Protein AF-A0A093R143-F1 (afdb_monomer_lite)

Organism: Phalacrocorax carbo (NCBI:txid9209)

InterPro domains:
  IPR009071 High mobility group box domain [PF00505] (9-72)
  IPR009071 High mobility group box domain [PS50118] (9-73)
  IPR009071 High mobility group box domain [SM00398] (8-74)
  IPR036910 High mobility group box domain superfamily [G3DSA:1.10.30.10] (7-73)
  IPR036910 High mobility group box domain superfamily [SSF47095] (4-85)
  IPR050342 High Mobility Group Box (HMGB) [PTHR48112] (7-108)

Radius of gyration: 23.17 Å; chains: 1; bounding box: 28×77×45 Å

Secondary structure (DSSP, 8-state):
-HHHHTTPPPPPPPHHHHHHHHHTTT--SS-HHHHHHHHHHHHHHS-HHHHHHHHHHHHHHHHHHHHHHHHHHHHHHHTT-GGGSPPTT-------S---TTSHHHHHHHHHHHHHHHHTTS--

pLDDT: mean 76.75, std 20.5, range [29.72, 96.44]

Structure (mmCIF, N/CA/C/O backbone):
data_AF-A0A093R143-F1
#
_entry.id   AF-A0A093R143-F1
#
loop_
_atom_site.group_PDB
_atom_site.id
_atom_site.type_symbol
_atom_site.label_atom_id
_atom_site.label_alt_id
_atom_site.label_comp_id
_atom_site.label_asym_id
_atom_site.label_entity_id
_atom_site.label_seq_id
_atom_site.pdbx_PDB_ins_code
_atom_site.Cartn_x
_atom_site.Cartn_y
_atom_site.Cartn_z
_atom_site.occupancy
_atom_site.B_iso_or_equiv
_atom_site.auth_seq_id
_atom_site.auth_comp_id
_atom_site.auth_asym_id
_atom_site.auth_atom_id
_atom_site.pdbx_PDB_model_num
ATOM 1 N N . LYS A 1 1 ? 1.210 -16.671 -13.394 1.00 64.75 1 LYS A N 1
ATOM 2 C CA . LYS A 1 1 ? 2.507 -16.870 -12.693 1.00 64.75 1 LYS A CA 1
ATOM 3 C C . LYS A 1 1 ? 3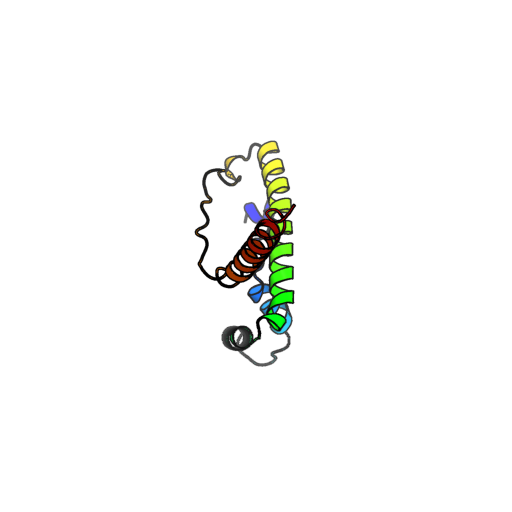.655 -16.139 -13.395 1.00 64.75 1 LYS A C 1
ATOM 5 O O . LYS A 1 1 ? 4.513 -15.624 -12.699 1.00 64.75 1 LYS A O 1
ATOM 10 N N . GLU A 1 2 ? 3.628 -16.000 -14.724 1.00 76.81 2 GLU A N 1
ATOM 11 C CA . GLU A 1 2 ? 4.642 -15.285 -15.523 1.00 76.81 2 GLU A CA 1
ATOM 12 C C . GLU A 1 2 ? 4.970 -13.863 -15.027 1.00 76.81 2 GLU A C 1
ATOM 14 O O . GLU A 1 2 ? 6.129 -13.561 -14.796 1.00 76.81 2 GLU A O 1
ATOM 19 N N . LEU A 1 3 ? 3.974 -13.021 -14.724 1.00 77.81 3 LEU A N 1
ATOM 20 C CA . LEU A 1 3 ? 4.225 -11.671 -14.183 1.00 77.81 3 LEU A CA 1
ATOM 21 C C . LEU A 1 3 ? 5.005 -11.671 -12.857 1.00 77.81 3 LEU A C 1
ATOM 23 O O . LEU A 1 3 ? 5.780 -10.759 -12.592 1.00 77.81 3 LEU A O 1
ATOM 27 N N . THR A 1 4 ? 4.790 -12.683 -12.016 1.00 81.56 4 THR A N 1
ATOM 28 C CA . THR A 1 4 ? 5.516 -12.840 -10.750 1.00 81.56 4 THR A CA 1
ATOM 29 C C . THR A 1 4 ? 6.950 -13.303 -11.000 1.00 81.56 4 THR A C 1
ATOM 31 O O . THR A 1 4 ? 7.855 -12.847 -10.313 1.00 81.56 4 THR A O 1
ATOM 34 N N . VAL A 1 5 ? 7.163 -14.154 -12.010 1.00 82.81 5 VAL A N 1
ATOM 35 C CA . VAL A 1 5 ? 8.494 -14.608 -12.454 1.00 82.81 5 VAL A CA 1
ATOM 36 C C . VAL A 1 5 ? 9.289 -13.459 -13.085 1.00 82.81 5 VAL A C 1
ATOM 38 O O . VAL A 1 5 ? 10.474 -13.316 -12.818 1.00 82.81 5 VAL A O 1
ATOM 41 N N . LEU A 1 6 ? 8.625 -12.576 -13.836 1.00 82.19 6 LEU A N 1
ATOM 42 C CA . LEU A 1 6 ? 9.213 -11.362 -14.418 1.00 82.19 6 LEU A CA 1
ATOM 43 C C . LEU A 1 6 ? 9.463 -10.249 -13.385 1.00 82.19 6 LEU A C 1
ATOM 45 O O . LEU A 1 6 ? 9.845 -9.141 -13.760 1.00 82.19 6 LEU A O 1
ATOM 49 N N . GLY A 1 7 ? 9.223 -10.513 -12.097 1.00 88.25 7 GLY A N 1
ATOM 50 C CA . GLY A 1 7 ? 9.479 -9.565 -11.017 1.00 88.25 7 GLY A CA 1
ATOM 51 C C . GLY A 1 7 ? 8.565 -8.343 -11.041 1.00 88.25 7 GLY A C 1
ATOM 52 O O . GLY A 1 7 ? 8.985 -7.271 -10.614 1.00 88.25 7 GLY A O 1
ATOM 53 N N . LYS A 1 8 ? 7.329 -8.472 -11.550 1.00 89.94 8 LYS A N 1
ATOM 54 C CA . LYS A 1 8 ? 6.382 -7.352 -11.581 1.00 89.94 8 LYS A CA 1
ATOM 55 C C . LYS A 1 8 ? 6.153 -6.811 -10.163 1.00 89.94 8 LYS A C 1
ATOM 57 O O . LYS A 1 8 ? 5.717 -7.581 -9.298 1.00 89.94 8 LYS A O 1
ATOM 62 N N . PRO A 1 9 ? 6.366 -5.503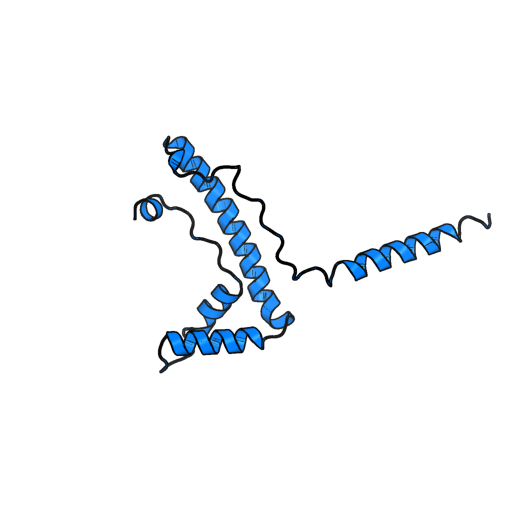 -9.933 1.00 92.31 9 PRO A N 1
ATOM 63 C CA . PRO A 1 9 ? 6.176 -4.880 -8.630 1.00 92.31 9 PRO A CA 1
ATOM 64 C C . PRO A 1 9 ? 4.788 -5.143 -8.048 1.00 92.31 9 PRO A C 1
ATOM 66 O O . PRO A 1 9 ? 3.760 -5.026 -8.732 1.00 92.31 9 PRO A O 1
ATOM 69 N N . LYS A 1 10 ? 4.750 -5.492 -6.759 1.00 90.88 10 LYS A N 1
ATOM 70 C CA . LYS A 1 10 ? 3.492 -5.694 -6.030 1.00 90.88 10 LYS A CA 1
ATOM 71 C C . LYS A 1 10 ? 2.771 -4.361 -5.861 1.00 90.88 10 LYS A C 1
ATOM 73 O O . LYS A 1 10 ? 3.404 -3.329 -5.657 1.00 90.88 10 LYS A O 1
ATOM 78 N N . ARG A 1 11 ? 1.436 -4.402 -5.917 1.00 90.81 11 ARG A N 1
ATOM 79 C CA . ARG A 1 11 ? 0.581 -3.220 -5.729 1.00 90.81 11 ARG A CA 1
ATOM 80 C C . ARG A 1 11 ? 0.909 -2.505 -4.411 1.00 90.81 11 ARG A C 1
ATOM 82 O O . ARG A 1 11 ? 1.270 -3.188 -3.452 1.00 90.81 11 ARG A O 1
ATOM 89 N N . PRO A 1 12 ? 0.748 -1.172 -4.364 1.00 92.81 12 PRO A N 1
ATOM 90 C CA . PRO A 1 12 ? 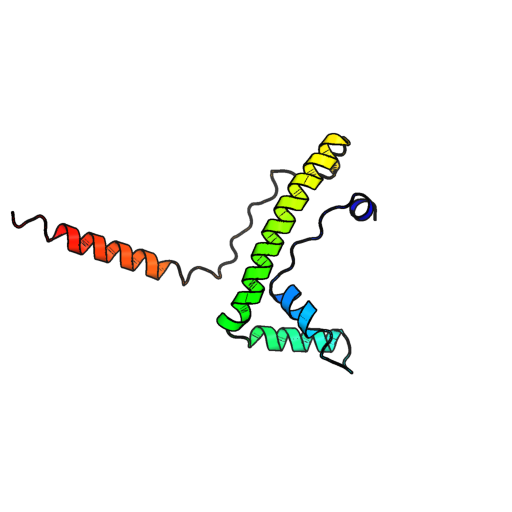1.038 -0.425 -3.159 1.00 92.81 12 PRO A CA 1
ATOM 91 C C . PRO A 1 12 ? 0.066 -0.817 -2.044 1.00 92.81 12 PRO A C 1
ATOM 93 O O . PRO A 1 12 ? -1.118 -1.066 -2.303 1.00 92.81 12 PRO A O 1
ATOM 96 N N . ARG A 1 13 ? 0.574 -0.893 -0.817 1.00 93.75 13 ARG A N 1
ATOM 97 C CA . ARG A 1 13 ? -0.205 -1.188 0.386 1.00 93.75 13 ARG A CA 1
ATOM 98 C C . ARG A 1 13 ? -0.950 0.066 0.833 1.00 93.75 13 ARG A C 1
ATOM 100 O O . ARG A 1 13 ? -0.386 1.153 0.867 1.00 93.75 13 ARG A O 1
ATOM 107 N N . SER A 1 14 ? -2.225 -0.088 1.182 1.00 95.00 14 SER A N 1
ATOM 108 C CA . SER A 1 14 ? -2.987 0.985 1.828 1.00 95.00 14 SER A CA 1
ATOM 109 C C . SER A 1 14 ? -2.645 1.074 3.316 1.00 95.00 14 SER A C 1
ATOM 111 O O . SER A 1 14 ? -2.186 0.090 3.901 1.00 95.00 14 SER A O 1
ATOM 113 N N . GLY A 1 15 ? -2.947 2.210 3.952 1.00 94.06 15 GLY A N 1
ATOM 114 C CA . GLY A 1 15 ? -2.728 2.375 5.394 1.00 94.06 15 GLY A CA 1
ATOM 115 C C . GLY A 1 15 ? -3.453 1.306 6.214 1.00 94.06 15 GLY A C 1
ATOM 116 O O . GLY A 1 15 ? -2.875 0.726 7.126 1.00 94.06 15 GLY A O 1
ATOM 117 N N . PHE A 1 16 ? -4.667 0.925 5.802 1.00 94.31 16 PHE A N 1
ATOM 118 C CA . PHE A 1 16 ? -5.382 -0.191 6.419 1.00 94.31 16 PHE A CA 1
ATOM 119 C C . PHE A 1 16 ? -4.669 -1.537 6.221 1.00 94.31 16 PHE A C 1
ATOM 121 O O . PHE A 1 16 ? -4.623 -2.341 7.146 1.00 94.31 16 PHE A O 1
ATOM 128 N N . ASN A 1 17 ? -4.086 -1.813 5.046 1.00 94.88 17 ASN A N 1
ATOM 129 C CA . ASN A 1 17 ? -3.327 -3.055 4.850 1.00 94.88 17 ASN A CA 1
ATOM 130 C C . ASN A 1 17 ? -2.070 -3.112 5.721 1.00 94.88 17 ASN A C 1
ATOM 132 O O . ASN A 1 17 ? -1.721 -4.193 6.189 1.00 94.88 17 ASN A O 1
ATOM 136 N N . ILE A 1 18 ? -1.417 -1.970 5.936 1.00 94.94 18 ILE A N 1
ATOM 137 C CA . ILE A 1 18 ? -0.261 -1.855 6.828 1.00 94.94 18 ILE A CA 1
ATOM 138 C C . ILE A 1 18 ? -0.706 -2.120 8.272 1.00 94.94 18 ILE A C 1
ATOM 140 O O . ILE A 1 18 ? -0.186 -3.041 8.900 1.00 94.94 18 ILE A O 1
ATOM 144 N N . PHE A 1 19 ? -1.761 -1.439 8.732 1.00 94.50 19 PHE A N 1
ATOM 145 C CA . PHE A 1 19 ? -2.369 -1.667 10.046 1.00 94.50 19 PHE A CA 1
ATOM 146 C C . PHE A 1 19 ? -2.742 -3.139 10.272 1.00 94.50 19 PHE A C 1
ATOM 148 O O . PHE A 1 19 ? -2.360 -3.734 11.280 1.00 94.50 19 PHE A O 1
ATOM 155 N N . VAL A 1 20 ? -3.435 -3.763 9.313 1.00 93.44 20 VAL A N 1
ATOM 156 C CA . VAL A 1 20 ? -3.785 -5.187 9.397 1.00 93.44 20 VAL A CA 1
ATOM 157 C C . VAL A 1 20 ? -2.525 -6.042 9.477 1.00 93.44 20 VAL A C 1
ATOM 159 O O . VAL A 1 20 ? -2.481 -6.941 10.303 1.00 93.44 20 VAL A O 1
ATOM 162 N N . SER A 1 21 ? -1.491 -5.779 8.672 1.00 91.88 21 SER A N 1
ATOM 163 C CA . SER A 1 21 ? -0.276 -6.605 8.689 1.00 91.88 21 SER A CA 1
ATOM 164 C C . SER A 1 21 ? 0.448 -6.612 10.038 1.00 91.88 21 SER A C 1
ATOM 166 O O . SER A 1 21 ? 0.994 -7.646 10.411 1.00 91.88 21 SER A O 1
ATOM 168 N N . GLU A 1 22 ? 0.392 -5.507 10.780 1.00 91.00 22 GLU A N 1
ATOM 169 C CA . GLU A 1 22 ? 0.984 -5.392 12.117 1.00 91.00 22 GLU A CA 1
ATOM 170 C C . GLU A 1 22 ? 0.108 -6.057 13.189 1.00 91.00 22 GLU A C 1
ATOM 172 O O . GLU A 1 22 ? 0.594 -6.835 14.004 1.00 91.00 22 GLU A O 1
ATOM 177 N N . ASN A 1 23 ? -1.207 -5.832 13.141 1.00 88.38 23 ASN A N 1
ATOM 178 C CA . ASN A 1 23 ? -2.130 -6.228 14.211 1.00 88.38 23 ASN A CA 1
ATOM 179 C C . ASN A 1 23 ? -2.736 -7.638 14.009 1.00 88.38 23 ASN A C 1
ATOM 181 O O . ASN A 1 23 ? -3.406 -8.185 14.888 1.00 88.38 23 ASN A O 1
ATOM 185 N N . PHE A 1 24 ? -2.533 -8.271 12.847 1.00 86.19 24 PHE A N 1
ATOM 186 C CA . PHE A 1 24 ? -3.126 -9.581 12.540 1.00 86.19 24 PHE A CA 1
ATOM 187 C C . PHE A 1 24 ? -2.519 -10.732 13.357 1.00 86.19 24 PHE A C 1
ATOM 189 O O . PHE A 1 24 ? -3.212 -11.721 13.621 1.00 86.19 24 PHE A O 1
ATOM 196 N N . GLN A 1 25 ? -1.251 -10.622 13.773 1.00 80.81 25 GLN A N 1
ATOM 197 C CA . GLN A 1 25 ? -0.571 -11.671 14.548 1.00 80.81 25 GLN A CA 1
ATOM 198 C C . GLN A 1 25 ? -0.941 -11.673 16.038 1.00 80.81 25 GLN A C 1
ATOM 200 O O . GLN A 1 25 ? -0.891 -12.727 16.673 1.00 80.81 25 GLN A O 1
ATOM 205 N N . GLU A 1 26 ? -1.359 -10.533 16.586 1.00 70.31 26 GLU A N 1
ATOM 206 C CA . GLU A 1 26 ? -1.632 -10.375 18.022 1.00 70.31 26 GLU A CA 1
ATOM 207 C C . GLU A 1 26 ? -2.937 -11.054 18.467 1.00 70.31 26 GLU A C 1
ATOM 209 O O . GLU A 1 26 ? -3.090 -11.447 19.622 1.00 70.31 26 GLU A O 1
ATOM 214 N N . SER A 1 27 ? -3.867 -11.296 17.541 1.00 63.03 27 SER A N 1
ATOM 215 C CA . SER A 1 27 ? -5.109 -12.014 17.831 1.00 63.03 27 SER A CA 1
ATOM 216 C C . SER A 1 27 ? -4.888 -13.534 17.776 1.00 63.03 27 SER A C 1
ATOM 218 O O . SER A 1 27 ? -4.960 -14.164 16.722 1.00 63.03 27 SER A O 1
ATOM 220 N N . LYS A 1 28 ? -4.612 -14.196 18.901 1.00 68.94 28 LYS A N 1
ATOM 221 C CA . LYS A 1 28 ? -4.598 -15.675 18.959 1.00 68.94 28 LYS A CA 1
ATOM 222 C C . LYS A 1 28 ? -6.024 -16.210 19.170 1.00 68.94 28 LYS A C 1
ATOM 224 O O . LYS A 1 28 ? -6.788 -15.639 19.934 1.00 68.94 28 LYS A O 1
ATOM 229 N N . GLY A 1 29 ? -6.394 -17.296 18.480 1.00 71.69 29 GLY A N 1
ATOM 230 C CA . GLY A 1 29 ? -7.626 -18.061 18.763 1.00 71.69 29 GLY A CA 1
ATOM 231 C C . GLY A 1 29 ? -8.880 -17.753 17.927 1.00 71.69 29 GLY A C 1
ATOM 232 O O . GLY A 1 29 ? -9.882 -18.438 18.092 1.00 71.69 29 GLY A O 1
ATOM 233 N N . LEU A 1 30 ? -8.844 -16.786 17.005 1.00 76.25 30 LEU A N 1
ATOM 234 C CA . LEU A 1 30 ? -9.986 -16.455 16.134 1.00 76.25 30 LEU A CA 1
ATOM 235 C C . LEU A 1 30 ? -9.802 -16.944 14.690 1.00 76.25 30 LEU A C 1
ATOM 237 O O . LEU A 1 30 ? -8.683 -17.015 14.178 1.00 76.25 30 LEU A O 1
ATOM 241 N N . SER A 1 31 ? -10.917 -17.217 14.003 1.00 88.12 31 SER A N 1
ATOM 242 C CA . SER A 1 31 ? -10.917 -17.447 12.551 1.00 88.12 31 SER A CA 1
ATOM 243 C C . SER A 1 31 ? -10.346 -16.220 11.816 1.00 88.12 31 SER A C 1
ATOM 245 O O . SER A 1 31 ? -10.676 -15.092 12.196 1.00 88.12 31 SER A O 1
ATOM 247 N N . PRO A 1 32 ? -9.542 -16.392 10.745 1.00 87.06 32 PRO A N 1
ATOM 248 C CA . PRO A 1 32 ? -8.992 -15.284 9.955 1.00 87.06 32 PRO A CA 1
ATOM 249 C C . PRO A 1 32 ? -10.028 -14.235 9.526 1.00 87.06 32 PRO A C 1
ATOM 251 O O . PRO A 1 32 ? -9.739 -13.039 9.536 1.00 87.06 32 PRO A O 1
ATOM 254 N N . VAL A 1 33 ? -11.250 -14.669 9.203 1.00 89.62 33 VAL A N 1
ATOM 255 C CA . VAL A 1 33 ? -12.351 -13.777 8.804 1.00 89.62 33 VAL A CA 1
ATOM 256 C C . VAL A 1 33 ? -12.833 -12.930 9.985 1.00 89.62 33 VAL A C 1
ATOM 258 O O . VAL A 1 33 ? -13.008 -11.719 9.851 1.00 89.62 33 VAL A O 1
ATOM 261 N N . ALA A 1 34 ? -12.997 -13.546 11.159 1.00 89.75 34 ALA A N 1
ATOM 262 C CA . ALA A 1 34 ? -13.416 -12.849 12.373 1.00 89.75 34 ALA A CA 1
ATOM 263 C C . ALA A 1 34 ? -12.371 -11.812 12.816 1.00 89.75 34 ALA A C 1
ATOM 265 O O . ALA A 1 34 ? -12.732 -10.696 13.188 1.00 89.75 34 ALA A O 1
ATOM 266 N N . LYS A 1 35 ? -11.079 -12.143 12.688 1.00 89.25 35 LYS A N 1
ATOM 267 C CA . LYS A 1 35 ? -9.972 -11.213 12.954 1.00 89.25 35 LYS A CA 1
ATOM 268 C C . LYS A 1 35 ? -10.013 -9.996 12.048 1.00 89.25 35 LYS A C 1
ATOM 270 O O . LYS A 1 35 ? -9.922 -8.872 12.526 1.00 89.25 35 LYS A O 1
ATOM 275 N N . LEU A 1 36 ? -10.172 -10.209 10.740 1.00 90.94 36 LEU A N 1
ATOM 276 C CA . LEU A 1 36 ? -10.211 -9.105 9.786 1.00 90.94 36 LEU A CA 1
ATOM 277 C C . LEU A 1 36 ? -11.393 -8.172 10.067 1.00 90.94 36 LEU A C 1
ATOM 279 O O . LEU A 1 36 ? -11.234 -6.955 10.003 1.00 90.94 36 LEU A O 1
ATOM 283 N N . LYS A 1 37 ? -12.550 -8.737 10.437 1.00 91.56 37 LYS A N 1
ATOM 284 C CA . LYS A 1 37 ? -13.711 -7.947 10.851 1.00 91.56 37 LYS A CA 1
ATOM 285 C C . LYS A 1 37 ? -13.407 -7.099 12.090 1.00 91.56 37 LYS A C 1
ATOM 287 O O . LYS A 1 37 ? -13.679 -5.905 12.076 1.00 91.56 37 LYS A O 1
ATOM 292 N N . GLN A 1 38 ? -12.795 -7.680 13.123 1.00 91.62 38 GLN A N 1
ATOM 293 C CA . GLN A 1 38 ? -12.395 -6.928 14.317 1.00 91.62 38 GLN A CA 1
ATOM 294 C C . GLN A 1 38 ? -11.391 -5.817 13.998 1.00 91.62 38 GLN A C 1
ATOM 296 O O . GLN A 1 38 ? -11.562 -4.696 14.460 1.00 91.62 38 GLN A O 1
ATOM 301 N N . LEU A 1 39 ? -10.379 -6.096 13.175 1.00 92.81 39 LEU A N 1
ATOM 302 C CA . LEU A 1 39 ? -9.394 -5.095 12.762 1.00 92.81 39 LEU A CA 1
ATOM 303 C C . LEU A 1 39 ? -10.029 -3.961 11.957 1.00 92.81 39 LEU A C 1
ATOM 305 O O . LEU A 1 39 ? -9.653 -2.807 12.136 1.00 92.81 39 LEU A O 1
ATOM 309 N N . PHE A 1 40 ? -11.003 -4.265 11.098 1.00 93.88 40 PHE A N 1
ATOM 310 C CA . PHE A 1 40 ? -11.765 -3.241 10.390 1.00 93.88 40 PHE A CA 1
ATOM 311 C C . PHE A 1 40 ? -12.558 -2.360 11.360 1.00 93.88 40 PHE A C 1
ATOM 313 O O . PHE A 1 40 ? -12.472 -1.135 11.281 1.00 93.88 40 PHE A O 1
ATOM 320 N N . ASP A 1 41 ? -13.268 -2.972 12.310 1.00 94.31 41 ASP A N 1
ATOM 321 C CA . ASP A 1 41 ? -14.040 -2.251 13.324 1.00 94.31 41 ASP A CA 1
ATOM 322 C C . ASP A 1 41 ? -13.118 -1.376 14.205 1.00 94.31 41 ASP A C 1
ATOM 324 O O . ASP A 1 41 ? -13.458 -0.231 14.512 1.00 94.31 41 ASP A O 1
ATOM 328 N N . THR A 1 42 ? -11.925 -1.865 14.567 1.00 93.56 42 THR A N 1
ATOM 329 C CA . THR A 1 42 ? -10.897 -1.090 15.287 1.00 93.56 42 THR A CA 1
ATOM 330 C C . THR A 1 42 ? -10.376 0.064 14.440 1.00 93.56 42 THR A C 1
ATOM 332 O O . THR A 1 42 ? -10.353 1.199 14.910 1.00 93.56 42 THR A O 1
ATOM 335 N N . TRP A 1 43 ? -10.016 -0.191 13.179 1.00 94.62 43 TRP A N 1
ATOM 336 C CA . TRP A 1 43 ? -9.528 0.835 12.261 1.00 94.62 43 TRP A CA 1
ATOM 337 C C . TRP A 1 43 ? -10.531 1.975 12.099 1.00 94.62 43 TRP A C 1
ATOM 339 O O . TRP A 1 43 ? -10.141 3.138 12.131 1.00 94.62 43 TRP A O 1
ATOM 349 N N . GLN A 1 44 ? -11.826 1.680 11.975 1.00 94.19 44 GLN A N 1
ATOM 350 C CA . GLN A 1 44 ? -12.839 2.730 11.853 1.00 94.19 44 GLN A CA 1
ATOM 351 C C . GLN A 1 44 ? -12.910 3.628 13.092 1.00 94.19 44 GLN A C 1
ATOM 353 O O . GLN A 1 44 ? -13.082 4.837 12.947 1.00 94.19 44 GLN A O 1
ATOM 358 N N . LYS A 1 45 ? -12.689 3.065 14.284 1.00 95.50 45 LYS A N 1
ATOM 359 C CA . LYS A 1 45 ? -12.700 3.792 15.562 1.00 95.50 45 LYS A CA 1
ATOM 360 C C . LYS A 1 45 ? -11.427 4.594 15.843 1.00 95.50 45 LYS A C 1
ATOM 362 O O . LYS A 1 45 ? -11.464 5.470 16.701 1.00 95.50 45 LYS A O 1
ATOM 367 N N . LEU A 1 46 ? -10.313 4.308 15.161 1.00 93.88 46 LEU A N 1
ATOM 368 C CA . LEU A 1 46 ? -9.073 5.069 15.336 1.00 93.88 46 LEU A CA 1
ATOM 369 C C . LEU A 1 46 ? -9.262 6.534 14.924 1.00 93.88 46 LEU A C 1
ATOM 371 O O . LEU A 1 46 ? -9.895 6.835 13.904 1.00 93.88 46 LEU A O 1
ATOM 375 N N . SER A 1 47 ? -8.651 7.438 15.691 1.00 95.38 47 SER A N 1
ATOM 376 C CA . SER A 1 47 ? -8.635 8.865 15.369 1.00 95.38 47 SER A CA 1
ATOM 377 C C . SER A 1 47 ? -7.779 9.153 14.132 1.00 95.38 47 SER A C 1
ATOM 379 O O . SER A 1 47 ? -6.927 8.352 13.735 1.00 95.38 47 SER A O 1
ATOM 381 N N . SER A 1 48 ? -7.975 10.322 13.518 1.00 93.38 48 SER A N 1
ATOM 382 C CA . SER A 1 48 ? -7.159 10.769 12.382 1.00 93.38 48 SER A CA 1
ATOM 383 C C . SER A 1 48 ? -5.667 10.743 12.721 1.00 93.38 48 SER A C 1
ATOM 385 O O . SER A 1 48 ? -4.890 10.209 11.937 1.00 93.38 48 SER A O 1
ATOM 387 N N . SER A 1 49 ? -5.280 11.215 13.911 1.00 95.06 49 SER A N 1
ATOM 388 C CA . SER A 1 49 ? -3.896 11.211 14.403 1.00 95.06 49 SER A CA 1
ATOM 389 C C . SER A 1 49 ? -3.309 9.806 14.541 1.00 95.06 49 SER A C 1
ATOM 391 O O . SER A 1 49 ? -2.151 9.601 14.199 1.00 95.06 49 SER A O 1
ATOM 393 N N . GLN A 1 50 ? -4.098 8.825 14.989 1.00 93.88 50 GLN A N 1
ATOM 394 C CA . GLN A 1 50 ? -3.651 7.427 15.065 1.00 93.88 50 GLN A CA 1
ATOM 395 C C . GLN A 1 50 ? -3.536 6.781 13.681 1.00 93.88 50 GLN A C 1
ATOM 397 O O . GLN A 1 50 ? -2.706 5.901 13.476 1.00 93.88 50 GLN A O 1
ATOM 402 N N . LYS A 1 51 ? -4.353 7.224 12.718 1.00 95.06 51 LYS A N 1
ATOM 403 C CA . LYS A 1 51 ? -4.283 6.776 11.321 1.00 95.0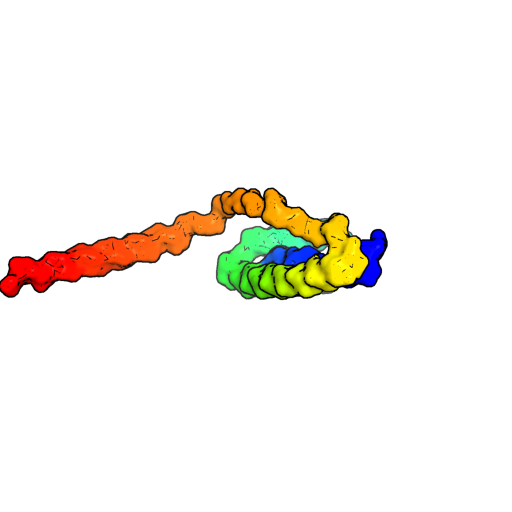6 51 LYS A CA 1
ATOM 404 C C . LYS A 1 51 ? -3.125 7.420 10.554 1.00 95.06 51 LYS A C 1
ATOM 406 O O . LYS A 1 51 ? -2.645 6.806 9.604 1.00 95.06 51 LYS A O 1
ATOM 411 N N . GLN A 1 52 ? -2.666 8.613 10.949 1.00 95.94 52 GLN A N 1
ATOM 412 C CA . GLN A 1 52 ? -1.633 9.370 10.224 1.00 95.94 52 GLN A CA 1
ATOM 413 C C . GLN A 1 52 ? -0.361 8.560 9.921 1.00 95.94 52 GLN A C 1
ATOM 415 O O . GLN A 1 52 ? 0.027 8.538 8.754 1.00 95.94 52 GLN A O 1
ATOM 420 N N . PRO A 1 53 ? 0.261 7.836 10.874 1.00 96.44 53 PRO A N 1
ATOM 421 C CA . PRO A 1 53 ? 1.461 7.051 10.581 1.00 96.44 53 PRO A CA 1
ATOM 422 C C . PRO A 1 53 ? 1.226 6.013 9.477 1.00 96.44 53 PRO A C 1
ATOM 424 O O . PRO A 1 53 ? 2.022 5.880 8.553 1.00 96.44 53 PRO A O 1
ATOM 427 N N . TYR A 1 54 ? 0.082 5.328 9.517 1.00 96.12 54 TYR A N 1
ATOM 428 C CA . TYR A 1 54 ? -0.292 4.333 8.514 1.00 96.12 54 TYR A CA 1
ATOM 429 C C . TYR A 1 54 ? -0.563 4.951 7.140 1.00 96.12 54 TYR A C 1
ATOM 431 O O . TYR A 1 54 ? -0.253 4.341 6.117 1.00 96.12 54 TYR A O 1
ATOM 439 N N . LEU A 1 55 ? -1.151 6.149 7.101 1.00 94.75 55 LEU A N 1
ATOM 440 C CA . LEU A 1 55 ? -1.374 6.890 5.859 1.00 94.75 55 LEU A CA 1
ATOM 441 C C . LEU A 1 55 ? -0.055 7.380 5.254 1.00 94.75 55 LEU A C 1
ATOM 443 O O . LEU A 1 55 ? 0.126 7.255 4.045 1.00 94.75 55 LEU A O 1
ATOM 447 N N . GLN A 1 56 ? 0.879 7.849 6.083 1.00 96.19 56 GLN A N 1
ATOM 448 C CA . GLN A 1 56 ? 2.214 8.248 5.643 1.00 96.19 56 GLN A CA 1
ATOM 449 C C . GLN A 1 56 ? 2.968 7.061 5.031 1.00 96.19 56 GLN A C 1
ATOM 451 O O . GLN A 1 56 ? 3.425 7.144 3.893 1.00 96.19 56 GLN A O 1
ATOM 456 N N . LEU A 1 57 ? 2.990 5.915 5.724 1.00 95.38 57 LEU A N 1
ATOM 457 C CA . LEU A 1 57 ? 3.589 4.684 5.197 1.00 95.38 57 LEU A CA 1
ATOM 458 C C . LEU A 1 57 ? 2.930 4.229 3.885 1.00 95.38 57 LEU A C 1
ATOM 460 O O . LEU A 1 57 ? 3.594 3.651 3.026 1.00 95.38 57 LEU A O 1
ATOM 464 N N . ALA A 1 58 ? 1.628 4.471 3.710 1.00 95.19 58 ALA A N 1
ATOM 465 C CA . ALA A 1 58 ? 0.929 4.145 2.470 1.00 95.19 58 ALA A CA 1
ATOM 466 C C . ALA A 1 58 ? 1.339 5.056 1.302 1.00 95.19 58 ALA A C 1
ATOM 468 O O . ALA A 1 58 ? 1.427 4.585 0.165 1.00 95.19 58 ALA A O 1
ATOM 469 N N . GLU A 1 59 ? 1.601 6.339 1.563 1.00 95.25 59 GLU A N 1
ATOM 470 C CA . GLU A 1 59 ? 2.121 7.254 0.544 1.00 95.25 59 GLU A CA 1
ATOM 471 C C . GLU A 1 59 ? 3.567 6.897 0.176 1.00 95.25 59 GLU A C 1
ATOM 473 O O . GLU A 1 59 ? 3.892 6.811 -1.010 1.00 95.25 59 GLU A O 1
ATOM 478 N N . ASP A 1 60 ? 4.401 6.551 1.158 1.00 94.94 60 ASP A N 1
ATOM 479 C CA . ASP A 1 60 ? 5.762 6.067 0.905 1.00 94.94 60 ASP A CA 1
ATOM 480 C C . ASP A 1 60 ? 5.751 4.768 0.074 1.00 94.94 60 ASP A C 1
ATOM 482 O O . ASP A 1 60 ? 6.501 4.620 -0.897 1.00 94.94 60 ASP A O 1
ATOM 486 N N . ASP A 1 61 ? 4.843 3.832 0.379 1.00 94.00 61 ASP A N 1
ATOM 487 C CA . ASP A 1 61 ? 4.698 2.581 -0.377 1.00 94.00 61 ASP A CA 1
ATOM 488 C C . ASP A 1 61 ? 4.166 2.815 -1.805 1.00 94.00 61 ASP A C 1
ATOM 490 O O . ASP A 1 61 ? 4.505 2.081 -2.742 1.00 94.00 61 ASP A O 1
ATOM 494 N N . LYS A 1 62 ? 3.377 3.875 -2.006 1.00 93.56 62 LYS A N 1
ATOM 495 C CA . LYS A 1 62 ? 2.953 4.327 -3.335 1.00 93.56 62 LYS A CA 1
ATOM 496 C C . LYS A 1 62 ? 4.130 4.878 -4.137 1.00 93.56 62 LYS A C 1
ATOM 498 O O . LYS A 1 62 ? 4.274 4.484 -5.296 1.00 93.56 62 LYS A O 1
ATOM 503 N N . VAL A 1 63 ? 4.994 5.695 -3.533 1.00 94.75 63 VAL A N 1
ATOM 504 C CA . VAL A 1 63 ? 6.226 6.184 -4.179 1.00 94.75 63 VAL A CA 1
ATOM 505 C C . VAL A 1 63 ? 7.150 5.018 -4.540 1.00 94.75 63 VAL A C 1
ATOM 507 O O . VAL A 1 63 ? 7.610 4.926 -5.682 1.00 94.75 63 VAL A O 1
ATOM 510 N N . ARG A 1 64 ? 7.350 4.069 -3.614 1.00 95.50 64 ARG A N 1
ATOM 511 C CA . ARG A 1 64 ? 8.088 2.817 -3.860 1.00 95.50 64 ARG A CA 1
ATOM 512 C C . ARG A 1 64 ? 7.539 2.088 -5.088 1.00 95.50 64 ARG A C 1
ATOM 514 O O . ARG A 1 64 ? 8.292 1.790 -6.013 1.00 95.50 64 ARG A O 1
ATOM 521 N N . TYR A 1 65 ? 6.228 1.836 -5.127 1.00 94.50 65 TYR A N 1
ATOM 522 C CA . TYR A 1 65 ? 5.586 1.145 -6.246 1.00 94.50 65 TYR A CA 1
ATOM 523 C C . TYR A 1 65 ? 5.739 1.894 -7.575 1.00 94.50 65 TYR A C 1
ATOM 525 O O . TYR A 1 65 ? 5.943 1.268 -8.614 1.00 94.50 65 TYR A O 1
ATOM 533 N N . GLU A 1 66 ? 5.619 3.221 -7.574 1.00 92.31 66 GLU A N 1
ATOM 534 C CA . GLU A 1 66 ? 5.785 4.020 -8.788 1.00 92.31 66 GLU A CA 1
ATOM 535 C C . GLU A 1 66 ? 7.207 3.926 -9.341 1.00 92.31 66 GLU A C 1
ATOM 537 O O . GLU A 1 66 ? 7.369 3.727 -10.547 1.00 92.31 66 GLU A O 1
ATOM 542 N N . ASN A 1 67 ? 8.215 3.994 -8.473 1.00 93.50 67 ASN A N 1
ATOM 543 C CA . ASN A 1 67 ? 9.617 3.858 -8.860 1.00 93.50 67 ASN A CA 1
ATOM 544 C C . ASN A 1 67 ? 9.935 2.442 -9.352 1.00 93.50 67 ASN A C 1
ATOM 546 O O . ASN A 1 67 ? 10.462 2.281 -10.451 1.00 93.50 67 ASN A O 1
ATOM 550 N N . GLU A 1 68 ? 9.542 1.412 -8.597 1.00 93.25 68 GLU A N 1
ATOM 551 C CA . GLU A 1 68 ? 9.734 0.017 -9.003 1.00 93.25 68 GLU A CA 1
ATOM 552 C C . GLU A 1 68 ? 9.046 -0.283 -10.337 1.00 93.25 68 GLU A C 1
ATOM 554 O O . GLU A 1 68 ? 9.609 -0.969 -11.189 1.00 93.25 68 GLU A O 1
ATOM 559 N N . MET A 1 69 ? 7.835 0.241 -10.551 1.00 92.75 69 MET A N 1
ATOM 560 C CA . MET A 1 69 ? 7.125 0.030 -11.807 1.00 92.75 69 MET A CA 1
ATOM 561 C C . MET A 1 69 ? 7.777 0.742 -12.981 1.00 92.75 69 MET A C 1
ATOM 563 O O . MET A 1 69 ? 7.796 0.158 -14.055 1.00 92.75 69 MET A O 1
ATOM 567 N N . LYS A 1 70 ? 8.312 1.957 -12.808 1.00 90.88 70 LYS A N 1
ATOM 568 C CA . LYS A 1 70 ? 9.055 2.636 -13.882 1.00 90.88 70 LYS A CA 1
ATOM 569 C C . LYS A 1 70 ? 10.255 1.797 -14.318 1.00 90.88 70 LYS A C 1
ATOM 571 O O . LYS A 1 70 ? 10.429 1.561 -15.510 1.00 90.88 70 LYS A O 1
ATOM 576 N N . SER A 1 71 ? 11.031 1.294 -13.357 1.00 91.56 71 SER A N 1
ATOM 577 C CA . SER A 1 71 ? 12.180 0.425 -13.636 1.00 91.56 71 SER A CA 1
ATOM 578 C C . SER A 1 71 ? 11.759 -0.897 -14.277 1.00 91.56 71 SER A C 1
ATOM 580 O O . SER A 1 71 ? 12.393 -1.365 -15.219 1.00 91.56 71 SER A O 1
ATOM 582 N N . TRP A 1 72 ? 10.663 -1.494 -13.805 1.00 92.62 72 TRP A N 1
ATOM 583 C CA . TRP A 1 72 ? 10.138 -2.730 -14.379 1.00 92.62 72 TRP A CA 1
ATOM 584 C C . TRP A 1 72 ? 9.617 -2.530 -15.806 1.00 92.62 72 TRP A C 1
ATOM 586 O O . TRP A 1 72 ? 9.907 -3.342 -16.674 1.00 92.62 72 TRP A O 1
ATOM 596 N N . GLU A 1 73 ? 8.901 -1.438 -16.074 1.00 90.31 73 GLU A N 1
ATOM 597 C CA . GLU A 1 73 ? 8.411 -1.092 -17.414 1.00 90.31 73 GLU A CA 1
ATOM 598 C C . GLU A 1 73 ? 9.565 -0.827 -18.384 1.00 90.31 73 GLU A C 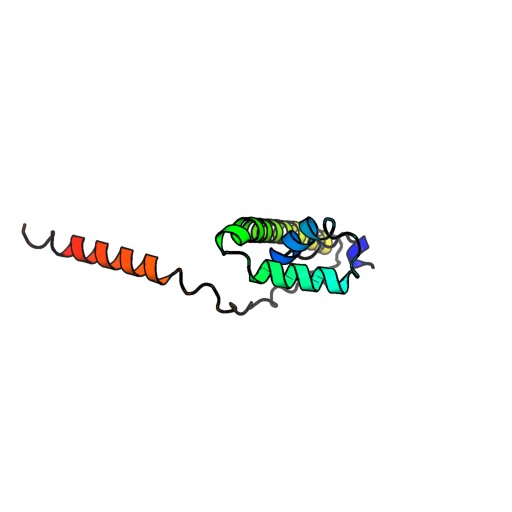1
ATOM 600 O O . GLU A 1 73 ? 9.523 -1.319 -19.508 1.00 90.31 73 GLU A O 1
ATOM 605 N N . ALA A 1 74 ? 10.621 -0.137 -17.939 1.00 89.00 74 ALA A N 1
ATOM 606 C CA . ALA A 1 74 ? 11.838 0.042 -18.729 1.00 89.00 74 ALA A CA 1
ATOM 607 C C . ALA A 1 74 ? 12.498 -1.306 -19.072 1.00 89.00 74 ALA A C 1
ATOM 609 O O . ALA A 1 74 ? 12.846 -1.545 -20.225 1.00 89.00 74 ALA A O 1
ATOM 610 N N . LYS A 1 75 ? 12.580 -2.226 -18.102 1.00 89.69 75 LYS A N 1
ATOM 611 C CA . LYS A 1 75 ? 13.102 -3.581 -18.331 1.00 89.69 75 LYS A CA 1
ATOM 612 C C . LYS A 1 75 ? 12.232 -4.390 -19.297 1.00 89.69 75 LYS A C 1
ATOM 614 O O . LYS A 1 75 ? 12.756 -5.141 -20.111 1.00 89.69 75 LYS A O 1
ATOM 619 N N . MET A 1 76 ? 10.906 -4.275 -19.209 1.00 90.00 76 MET A N 1
ATOM 620 C CA . MET A 1 76 ? 10.007 -4.973 -20.136 1.00 90.00 76 MET A CA 1
ATOM 621 C C . MET A 1 76 ? 10.134 -4.426 -21.561 1.00 90.00 76 MET A C 1
ATOM 623 O O . MET A 1 76 ? 10.085 -5.210 -22.505 1.00 90.00 76 MET A O 1
ATOM 627 N N . LEU A 1 77 ? 10.358 -3.116 -21.713 1.00 87.94 77 LEU A N 1
ATOM 628 C CA . LEU A 1 77 ? 10.620 -2.483 -23.006 1.00 87.94 77 LEU A CA 1
ATOM 629 C C . LEU A 1 77 ? 11.927 -2.995 -23.628 1.00 87.94 77 LEU A C 1
ATOM 631 O O . LEU A 1 77 ? 11.941 -3.368 -24.795 1.00 87.94 77 LEU A O 1
ATOM 635 N N . GLU A 1 78 ? 13.000 -3.087 -22.839 1.00 86.94 78 GLU A N 1
ATOM 636 C CA . GLU A 1 78 ? 14.294 -3.625 -23.288 1.00 86.94 78 GLU A CA 1
ATOM 637 C C . GLU A 1 78 ? 14.196 -5.092 -23.740 1.00 86.94 78 GLU A C 1
ATOM 639 O O . GLU A 1 78 ? 14.825 -5.498 -24.713 1.00 86.94 78 GLU A O 1
ATOM 644 N N . LEU A 1 79 ? 13.350 -5.883 -23.077 1.00 87.38 79 LEU A N 1
ATOM 645 C CA . LEU A 1 79 ? 13.084 -7.278 -23.440 1.00 87.38 79 LEU A CA 1
ATOM 646 C C . LEU A 1 79 ? 12.096 -7.433 -24.614 1.00 87.38 79 LEU A C 1
ATOM 648 O O . LEU A 1 79 ? 11.719 -8.560 -24.936 1.00 87.38 79 LEU A O 1
ATOM 652 N N . GLY A 1 80 ? 11.635 -6.334 -25.224 1.00 86.31 80 GLY A N 1
ATOM 653 C CA . GLY A 1 80 ? 10.649 -6.349 -26.311 1.00 86.31 80 GLY A CA 1
ATOM 654 C C . GLY A 1 80 ? 9.249 -6.808 -25.881 1.00 86.31 80 GLY A C 1
ATOM 655 O O . GLY A 1 80 ? 8.429 -7.173 -26.720 1.00 86.31 80 GLY A O 1
ATOM 656 N N . ARG A 1 81 ? 8.962 -6.814 -24.573 1.00 86.38 81 ARG A N 1
ATOM 657 C CA . ARG A 1 81 ? 7.679 -7.226 -23.972 1.00 86.38 81 ARG A CA 1
ATOM 658 C C . ARG A 1 81 ? 6.816 -6.013 -23.641 1.00 86.38 81 ARG A C 1
ATOM 660 O O . ARG A 1 81 ? 6.394 -5.791 -22.503 1.00 86.38 81 ARG A O 1
ATOM 667 N N . GLU A 1 82 ? 6.572 -5.202 -24.664 1.00 81.69 82 GLU A N 1
ATOM 668 C CA . GLU A 1 82 ? 5.745 -3.994 -24.580 1.00 81.69 82 GLU A CA 1
ATOM 669 C C . GLU A 1 82 ? 4.290 -4.297 -24.193 1.00 81.69 82 GLU A C 1
ATOM 671 O O . GLU A 1 82 ? 3.624 -3.464 -23.575 1.00 81.69 82 GLU A O 1
ATOM 676 N N . ASP A 1 83 ? 3.825 -5.519 -24.470 1.00 83.56 83 ASP A N 1
ATOM 677 C CA . ASP A 1 83 ? 2.513 -6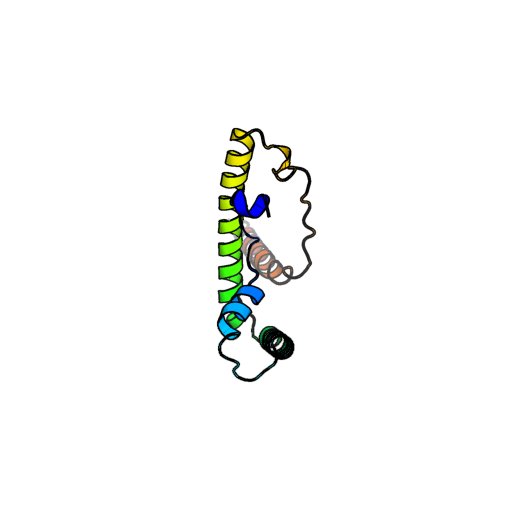.053 -24.094 1.00 83.56 83 ASP A CA 1
ATOM 678 C C . ASP A 1 83 ? 2.245 -6.006 -22.579 1.00 83.56 83 ASP A C 1
ATOM 680 O O . ASP A 1 83 ? 1.095 -5.957 -22.136 1.00 83.56 83 ASP A O 1
ATOM 684 N N . LEU A 1 84 ? 3.306 -5.993 -21.768 1.00 82.94 84 LEU A N 1
ATOM 685 C CA . LEU A 1 84 ? 3.223 -6.050 -20.310 1.00 82.94 84 LEU A CA 1
ATOM 686 C C . LEU A 1 84 ? 3.249 -4.671 -19.627 1.00 82.94 84 LEU A C 1
ATOM 688 O O . LEU A 1 84 ? 3.000 -4.584 -18.413 1.00 82.94 84 LEU A O 1
ATOM 692 N N . ILE A 1 85 ? 3.528 -3.604 -20.382 1.00 84.38 85 ILE A N 1
ATOM 693 C CA . ILE A 1 85 ? 3.659 -2.225 -19.893 1.00 84.38 85 ILE A CA 1
ATOM 694 C C . ILE A 1 85 ? 2.271 -1.595 -19.705 1.00 84.38 85 ILE A C 1
ATOM 696 O O . ILE A 1 85 ? 1.325 -1.869 -20.445 1.00 84.38 85 ILE A O 1
ATOM 700 N N . ARG A 1 86 ? 2.101 -0.732 -18.691 1.00 81.69 86 ARG A N 1
ATOM 701 C CA . ARG A 1 86 ? 0.825 -0.021 -18.509 1.00 81.69 86 ARG A CA 1
ATOM 702 C C . ARG A 1 86 ? 0.632 0.967 -19.662 1.00 81.69 86 ARG A C 1
ATOM 704 O O . ARG A 1 86 ? 1.435 1.877 -19.844 1.00 81.69 86 ARG A O 1
ATOM 711 N N . SER A 1 87 ? -0.471 0.835 -20.398 1.00 74.12 87 SER A N 1
ATOM 712 C CA . SER A 1 87 ? -0.849 1.818 -21.417 1.00 74.12 87 SER A CA 1
ATOM 713 C C . SER A 1 87 ? -0.966 3.213 -20.786 1.00 74.12 87 SER A C 1
ATOM 715 O O . SER A 1 87 ? -1.719 3.407 -19.824 1.00 74.12 87 SER A O 1
ATOM 717 N N . LYS A 1 88 ? -0.224 4.191 -21.328 1.00 60.28 88 LYS A N 1
ATOM 718 C CA . LYS A 1 88 ? -0.163 5.581 -20.832 1.00 60.28 88 LYS A CA 1
ATOM 719 C C . LYS A 1 88 ? -1.539 6.269 -20.769 1.00 60.28 88 LYS A C 1
ATOM 721 O O . LYS A 1 88 ? -1.690 7.242 -20.037 1.00 60.28 88 LYS A O 1
ATOM 726 N N . ASN A 1 89 ? -2.555 5.725 -21.445 1.00 53.28 89 ASN A N 1
ATOM 727 C CA . ASN A 1 89 ? -3.895 6.310 -21.541 1.00 53.28 89 ASN A CA 1
ATOM 728 C C . ASN A 1 89 ? -4.898 5.828 -20.479 1.00 53.28 89 ASN A C 1
ATOM 730 O O . ASN A 1 89 ? -6.058 6.231 -20.514 1.00 53.28 89 ASN A O 1
ATOM 734 N N . GLN A 1 90 ? -4.493 5.006 -19.507 1.00 52.25 90 GLN A N 1
ATOM 735 C CA . GLN A 1 90 ? -5.412 4.501 -18.480 1.00 52.25 90 GLN A CA 1
ATOM 736 C C . GLN A 1 90 ? -5.154 5.058 -17.079 1.00 52.25 90 GLN A C 1
ATOM 738 O O . GLN A 1 90 ? -4.954 4.268 -16.162 1.00 52.25 90 GLN A O 1
ATOM 743 N N . ARG A 1 91 ? -5.215 6.388 -16.875 1.00 45.53 91 ARG A N 1
ATOM 744 C CA . ARG A 1 91 ? -5.607 6.997 -15.577 1.00 45.53 91 ARG A CA 1
ATOM 745 C C . ARG A 1 91 ? -6.161 8.431 -15.713 1.00 45.53 91 ARG A C 1
ATOM 747 O O . ARG A 1 91 ? -5.402 9.382 -15.570 1.00 45.53 91 ARG A O 1
ATOM 754 N N . PRO A 1 92 ? -7.488 8.618 -15.728 1.00 41.44 92 PRO A N 1
ATOM 755 C CA . PRO A 1 92 ? -8.121 9.634 -14.907 1.00 41.44 92 PRO A CA 1
ATOM 756 C C . PRO A 1 92 ? -8.597 8.930 -13.633 1.00 41.44 92 PRO A C 1
ATOM 758 O O . PRO A 1 92 ? -9.655 8.302 -13.603 1.00 41.44 92 PRO A O 1
ATOM 761 N N . LYS A 1 93 ? -7.801 8.967 -12.559 1.00 41.91 93 LYS A N 1
ATOM 762 C CA . LYS A 1 93 ? -8.334 8.562 -11.254 1.00 41.91 93 LYS A CA 1
ATOM 763 C C . LYS A 1 93 ? -9.260 9.677 -10.770 1.00 41.91 93 LYS A C 1
ATOM 765 O O . LYS A 1 93 ? -8.788 10.747 -10.394 1.00 41.91 93 LYS A O 1
ATOM 770 N N . LYS A 1 94 ? -10.571 9.402 -10.800 1.00 37.75 94 LYS A N 1
ATOM 771 C CA . LYS A 1 94 ? -11.599 10.084 -10.000 1.00 37.75 94 LYS A CA 1
ATOM 772 C C . LYS A 1 94 ? -11.020 10.363 -8.610 1.00 37.75 94 LYS A C 1
ATOM 774 O O . LYS A 1 94 ? -10.666 9.426 -7.897 1.00 37.75 94 LYS A O 1
ATOM 779 N N . LYS A 1 95 ? -10.911 11.643 -8.255 1.00 32.12 95 LYS A N 1
ATOM 780 C CA . LYS A 1 95 ? -10.710 12.084 -6.877 1.00 32.12 95 LYS A CA 1
ATOM 781 C C . LYS A 1 95 ? -11.956 11.652 -6.104 1.00 32.12 95 LYS A C 1
ATOM 783 O O . LYS A 1 95 ? -13.020 12.233 -6.298 1.00 32.12 95 LYS A O 1
ATOM 788 N N . THR A 1 96 ? -11.861 10.586 -5.319 1.00 29.72 96 THR A N 1
ATOM 789 C CA . THR A 1 96 ? -12.885 10.272 -4.322 1.00 29.72 96 THR A CA 1
ATOM 790 C C . THR A 1 96 ? -12.823 11.372 -3.266 1.00 29.72 96 THR A C 1
ATOM 792 O O . THR A 1 96 ? -11.748 11.710 -2.773 1.00 29.72 96 THR A O 1
ATOM 795 N N . ALA A 1 97 ? -13.966 12.003 -3.039 1.00 39.41 97 ALA A N 1
ATOM 796 C CA . ALA A 1 97 ? -14.147 13.219 -2.269 1.00 39.41 97 ALA A CA 1
ATOM 797 C C . ALA A 1 97 ? -14.015 12.970 -0.758 1.00 39.41 97 ALA A C 1
ATOM 799 O O . ALA A 1 97 ? -15.016 12.784 -0.081 1.00 39.41 97 ALA A O 1
ATOM 800 N N . GLU A 1 98 ? -12.789 12.976 -0.230 1.00 38.69 98 GLU A N 1
ATOM 801 C CA . GLU A 1 98 ? -12.563 12.959 1.228 1.00 38.69 98 GLU A CA 1
ATOM 802 C C . GLU A 1 98 ? -11.300 13.738 1.645 1.00 38.69 98 GLU A C 1
ATOM 804 O O . GLU A 1 98 ? -10.559 13.372 2.550 1.00 38.69 98 GLU A O 1
ATOM 809 N N . THR A 1 99 ? -11.001 14.829 0.936 1.00 33.50 99 THR A N 1
ATOM 810 C CA . THR A 1 99 ? -9.948 15.790 1.326 1.00 33.50 99 THR A CA 1
ATOM 811 C C . THR A 1 99 ? -10.301 17.185 0.804 1.00 33.50 99 THR A C 1
ATOM 813 O O . THR A 1 99 ? -9.530 17.829 0.099 1.00 33.50 99 THR A O 1
ATOM 816 N N . ALA A 1 100 ? -11.538 17.617 1.065 1.00 39.75 100 ALA A N 1
ATOM 817 C CA . ALA A 1 100 ? -12.013 18.967 0.746 1.00 39.75 100 ALA A CA 1
ATOM 818 C C . ALA A 1 100 ? -12.077 19.890 1.977 1.00 39.75 100 ALA A C 1
ATOM 820 O O . ALA A 1 100 ? -12.100 21.101 1.801 1.00 39.75 100 ALA A O 1
ATOM 821 N N . GLU A 1 101 ? -12.009 19.355 3.199 1.00 42.38 101 GLU A N 1
ATOM 822 C CA . GLU A 1 101 ? -12.131 20.150 4.435 1.00 42.38 101 GLU A CA 1
ATOM 823 C C . GLU A 1 101 ? -10.855 20.928 4.816 1.00 42.38 101 GLU A C 1
ATOM 825 O O . GLU A 1 101 ? -10.934 21.961 5.469 1.00 42.38 101 GLU A O 1
ATOM 830 N N . GLU A 1 102 ? -9.665 20.533 4.349 1.00 42.50 102 GLU A N 1
ATOM 831 C CA . GLU A 1 102 ? -8.408 21.199 4.756 1.00 42.50 102 GLU A CA 1
ATOM 832 C C . GLU A 1 102 ? -7.891 22.241 3.743 1.00 42.50 102 GLU A C 1
ATOM 834 O O . GLU A 1 102 ? -6.792 22.773 3.875 1.00 42.50 102 GLU A O 1
ATOM 839 N N . SER A 1 103 ? -8.681 22.558 2.708 1.00 40.00 103 SER A N 1
ATOM 840 C CA . SER A 1 103 ? -8.300 23.547 1.681 1.00 40.00 103 SER A CA 1
ATOM 841 C C . SER A 1 103 ? -9.013 24.901 1.810 1.00 40.00 103 SER A C 1
ATOM 843 O O . SER A 1 103 ? -8.594 25.878 1.179 1.00 40.00 103 SER A O 1
ATOM 845 N N . GLU A 1 104 ? -10.039 25.006 2.663 1.00 45.66 104 GLU A N 1
ATOM 846 C CA . GLU A 1 104 ? -10.755 26.268 2.900 1.00 45.66 104 GLU A CA 1
ATOM 847 C C . GLU A 1 104 ? -10.037 27.185 3.904 1.00 45.66 104 GLU A C 1
ATOM 849 O O . GLU A 1 104 ? -10.031 28.410 3.734 1.00 45.66 104 GLU A O 1
ATOM 854 N N . THR A 1 105 ? -9.315 26.627 4.879 1.00 38.41 105 THR A N 1
ATOM 855 C CA . THR A 1 105 ? -8.584 27.407 5.896 1.00 38.41 105 THR A CA 1
ATOM 856 C C . THR A 1 105 ? -7.362 28.135 5.321 1.00 38.41 105 THR A C 1
ATOM 858 O O . THR A 1 105 ? -7.105 29.291 5.670 1.00 38.41 105 THR A O 1
ATOM 861 N N . ALA A 1 106 ? -6.657 27.541 4.352 1.00 48.41 106 ALA A N 1
ATOM 862 C CA . ALA A 1 106 ? -5.512 28.185 3.700 1.00 48.41 106 ALA A CA 1
ATOM 863 C C . ALA A 1 106 ? -5.926 29.362 2.790 1.00 48.41 106 ALA A C 1
ATOM 865 O O . ALA A 1 106 ? -5.221 30.374 2.700 1.00 48.41 106 ALA A O 1
ATOM 866 N N . LYS A 1 107 ? -7.097 29.279 2.141 1.00 47.12 107 LYS A N 1
ATOM 867 C CA . LYS A 1 107 ? -7.580 30.325 1.224 1.00 47.12 107 LYS A CA 1
ATOM 868 C C . LYS A 1 107 ? -8.153 31.536 1.968 1.00 47.12 107 LYS A C 1
ATOM 870 O O . LYS A 1 107 ? -7.991 32.665 1.495 1.00 47.12 107 LYS A O 1
ATOM 875 N N . ALA A 1 108 ? -8.750 31.326 3.145 1.00 46.84 108 ALA A N 1
ATOM 876 C CA . ALA A 1 108 ? -9.201 32.402 4.030 1.00 46.84 108 ALA A CA 1
ATOM 877 C C . ALA A 1 108 ? -8.018 33.216 4.593 1.00 46.84 108 ALA A C 1
ATOM 879 O O . ALA A 1 108 ? -8.033 34.450 4.541 1.00 46.84 108 ALA A O 1
ATOM 880 N N . PHE A 1 109 ? -6.933 32.545 5.002 1.00 46.81 109 PHE A N 1
ATOM 881 C CA . PHE A 1 109 ? -5.758 33.209 5.579 1.00 46.81 109 PHE A CA 1
ATOM 882 C C . PHE A 1 109 ? -4.998 34.089 4.566 1.00 46.81 109 PHE A C 1
ATOM 884 O O . PHE A 1 109 ? -4.534 35.187 4.891 1.00 46.81 109 PHE A O 1
ATOM 891 N N . SER A 1 110 ? -4.919 33.664 3.298 1.00 53.62 110 SER A N 1
ATOM 892 C CA . SER A 1 110 ? -4.323 34.484 2.232 1.00 53.62 110 SER A CA 1
ATOM 893 C C . SER A 1 110 ? -5.189 35.681 1.824 1.00 53.62 110 SER A C 1
ATOM 895 O O . SER A 1 110 ? -4.645 36.699 1.383 1.00 53.62 110 SER A O 1
ATOM 897 N N . ARG A 1 111 ? -6.520 35.605 1.973 1.00 53.38 111 ARG A N 1
ATOM 898 C CA . ARG A 1 111 ? -7.422 36.712 1.610 1.00 53.38 111 ARG A CA 1
ATOM 899 C C . ARG A 1 111 ? -7.382 37.837 2.648 1.00 53.38 111 ARG A C 1
ATOM 901 O O . ARG A 1 111 ? -7.376 39.005 2.260 1.00 53.38 111 ARG A O 1
ATOM 908 N N . GLU A 1 112 ? -7.236 37.502 3.931 1.00 53.75 112 GLU A N 1
ATOM 909 C CA . GLU A 1 112 ? -7.140 38.494 5.011 1.00 53.75 112 GLU A CA 1
ATOM 910 C C . GLU A 1 112 ? -5.810 39.270 4.992 1.00 53.75 112 GLU A C 1
ATOM 912 O O . GLU A 1 112 ? -5.802 40.497 5.132 1.00 53.75 112 GLU A O 1
ATOM 917 N N . LYS A 1 113 ? -4.679 38.604 4.705 1.00 55.03 113 LYS A N 1
ATOM 918 C CA . LYS A 1 113 ? -3.383 39.301 4.556 1.00 55.03 113 LYS A CA 1
ATOM 919 C C . LYS A 1 113 ? -3.375 40.292 3.388 1.00 55.03 113 LYS A C 1
ATOM 921 O O . LYS A 1 113 ? -2.764 41.355 3.486 1.00 55.03 113 LYS A O 1
ATOM 926 N N . LYS A 1 114 ? -4.085 39.983 2.297 1.00 55.91 114 LYS A N 1
ATOM 927 C CA . LYS A 1 114 ? -4.157 40.858 1.116 1.00 55.91 114 LYS A CA 1
ATOM 928 C C . LYS A 1 114 ? -5.038 42.093 1.348 1.00 55.91 114 LYS A C 1
ATOM 930 O O . LYS A 1 114 ? -4.773 43.131 0.747 1.00 55.91 114 LYS A O 1
ATOM 935 N N . ALA A 1 115 ? -6.038 42.005 2.228 1.00 58.41 115 ALA A N 1
ATOM 936 C CA . ALA A 1 115 ? -6.880 43.141 2.605 1.00 58.41 115 ALA A CA 1
ATOM 937 C C . ALA A 1 115 ? -6.137 44.132 3.522 1.00 58.41 115 ALA A C 1
ATOM 939 O O . ALA A 1 115 ? -6.178 45.337 3.277 1.00 58.41 115 ALA A O 1
ATOM 940 N N . LYS A 1 116 ? -5.367 43.636 4.504 1.00 58.03 116 LYS A N 1
ATOM 941 C CA . LYS A 1 116 ? -4.597 44.490 5.433 1.00 58.03 116 LYS A CA 1
ATOM 942 C C . LYS A 1 116 ? -3.467 45.269 4.746 1.00 58.03 116 LYS A C 1
ATOM 944 O O . LYS A 1 116 ? -3.160 46.383 5.153 1.00 58.03 116 LYS A O 1
ATOM 949 N N . LEU A 1 117 ? -2.886 44.728 3.670 1.00 53.91 117 LEU A N 1
ATOM 950 C CA . LEU A 1 117 ? -1.833 45.419 2.914 1.00 53.91 117 LEU A CA 1
ATOM 951 C C . LEU A 1 117 ? -2.371 46.550 2.016 1.00 53.91 117 LEU A C 1
ATOM 953 O O . LEU A 1 117 ? -1.628 47.468 1.686 1.00 53.91 117 LEU A O 1
ATOM 957 N N . LYS A 1 118 ? -3.649 46.497 1.609 1.00 56.09 118 LYS A N 1
ATOM 958 C CA . LYS A 1 118 ? -4.243 47.515 0.727 1.00 56.09 118 LYS A CA 1
ATOM 959 C C . LYS A 1 118 ? -4.730 48.764 1.459 1.00 56.09 118 LYS A C 1
ATOM 961 O O . LYS A 1 118 ? -4.744 49.816 0.839 1.00 56.09 118 LYS A O 1
ATOM 966 N N . LEU A 1 119 ? -5.069 48.669 2.746 1.00 53.78 119 LEU A N 1
ATOM 967 C CA . LEU A 1 119 ? -5.465 49.839 3.543 1.00 53.78 119 LEU A CA 1
ATOM 968 C C . LEU A 1 119 ? -4.272 50.695 3.996 1.00 53.78 119 LEU A C 1
ATOM 970 O O . LEU A 1 119 ? -4.433 51.878 4.249 1.00 53.78 119 LEU A O 1
ATOM 974 N N . LYS A 1 120 ? -3.065 50.120 4.076 1.00 55.41 120 LYS A N 1
ATOM 975 C CA . LYS A 1 120 ? -1.868 50.834 4.552 1.00 55.41 120 LYS A CA 1
ATOM 976 C C . LYS A 1 120 ? -1.121 51.608 3.457 1.00 55.41 120 LYS A C 1
ATOM 978 O O . LYS A 1 120 ? -0.102 52.216 3.743 1.00 55.41 120 LYS A O 1
ATOM 983 N N . LYS A 1 121 ? -1.589 51.540 2.204 1.00 54.97 121 LYS A N 1
ATOM 984 C CA . LYS A 1 121 ? -0.969 52.204 1.042 1.00 54.97 121 LYS A CA 1
ATOM 985 C C . LYS A 1 121 ? -1.779 53.408 0.538 1.00 54.97 121 LYS A C 1
ATOM 987 O O . LYS A 1 121 ? -1.480 53.939 -0.520 1.00 54.97 121 LYS A O 1
ATOM 992 N N . SER A 1 122 ? -2.823 53.807 1.257 1.00 54.47 122 SER A N 1
ATOM 993 C CA . SER A 1 122 ? -3.697 54.928 0.889 1.00 54.47 122 SER A CA 1
ATOM 994 C C . SER A 1 122 ? -3.563 56.141 1.815 1.00 54.47 122 SER A C 1
ATOM 996 O O . SER A 1 122 ? -4.417 57.015 1.761 1.00 54.47 122 SER A O 1
ATOM 998 N N . GLU A 1 123 ? -2.526 56.196 2.656 1.00 50.44 123 GLU A N 1
ATOM 999 C CA . GLU A 1 123 ? -2.302 57.295 3.612 1.00 50.44 123 GLU A CA 1
ATOM 1000 C C . GLU A 1 123 ? -0.845 57.803 3.606 1.00 50.44 123 GLU A C 1
ATOM 1002 O O . GLU A 1 123 ? -0.330 58.241 4.629 1.00 50.44 123 GLU A O 1
ATOM 1007 N N . GLU A 1 124 ? -0.180 57.736 2.446 1.00 47.03 124 GLU A N 1
ATOM 1008 C CA . GLU A 1 124 ? 1.034 58.512 2.136 1.00 47.03 124 GLU A CA 1
ATOM 1009 C C . GLU A 1 124 ? 0.888 59.163 0.757 1.00 47.03 124 GLU A C 1
ATOM 1011 O O . GLU A 1 124 ? 0.410 58.459 -0.168 1.00 47.03 124 GLU A O 1
#

Sequence (124 aa):
KELTVLGKPKRPRSGFNIFVSENFQESKGLSPVAKLKQLFDTWQKLSSSQKQPYLQLAEDDKVRYENEMKSWEAKMLELGREDLIRSKNQRPKKKTAETAEESETAKAFSREKKAKLKLKKSEE

Foldseek 3Di:
DVCVVLVQDDDQAALLNVQCVVCVVVDPDDDSVVSNVVSVVVVVPDDPVRSVVSRVSRVVSVVVNVVSLVVSCVVCVVVVNNVPHPDPPPDPPDPPPDPPVVPVVVVVVVVVVVVVVVVVPPPD